Protein AF-A0A7R9B771-F1 (afdb_monomer)

InterPro domains:
  IPR033371 Arginine and glutamate-rich protein 1 [PF15346] (1-145)
  IPR033371 Arginine and glutamate-rich protein 1 [PTHR31711] (1-146)

Solvent-accessible surface area (backbone atoms only — not comparable to full-atom values): 8272 Å² total; per-residue (Å²): 114,73,67,60,56,50,50,52,54,50,50,52,53,52,51,51,52,51,49,54,54,50,49,53,52,48,52,54,49,51,53,53,51,51,52,52,52,51,53,52,47,53,53,50,52,51,53,50,50,54,50,52,53,51,52,51,50,52,51,53,51,51,49,51,50,51,51,52,54,51,49,51,52,49,54,52,52,50,52,52,50,52,53,52,51,49,54,51,50,51,53,51,51,51,54,49,51,53,53,49,52,51,51,53,50,53,51,50,54,50,53,49,50,52,51,53,50,55,50,50,54,48,51,51,52,51,51,50,34,45,74,71,37,50,90,74,56,48,79,85,79,82,79,79,80,74,81,81,77,133

Foldseek 3Di:
DVVVVVVVVVVVVVVVVVVVVVVVVVVVVVVVVVVVVVVVVVVVVVVVVVVVVVVVVVVVVVVVVVVVVVVVVVVVVVVVVVVVVVVVVVVVVVVVVVVVVVVVVVVVVVVVVVVVVVVVVVVVVVVVCLVVCHPVNDPPPPDDDDDDDD

Radius of gyration: 64.61 Å; Cα contacts (8 Å, |Δi|>4): 7; chains: 1; bounding box: 136×28×186 Å

Secondary structure (DSSP, 8-state):
-HHHHHHHHHHHHHHHHHHHHHHHHHHHHHHHHHHHHHHHHHHHHHHHHHHHHHHHHHHHHHHHHHHHHHHHHHHHHHHHHHHHHHHHHHHHHHHHHHHHHHHHHHHHHHHHHHHHHHHHHHHHHHHHHHHTTGGG-S-------PPPP-

Structure (mmCIF, N/CA/C/O backbone):
data_AF-A0A7R9B771-F1
#
_entry.id   AF-A0A7R9B771-F1
#
loop_
_atom_site.group_PDB
_atom_site.id
_atom_site.type_symbol
_atom_site.label_atom_id
_atom_site.label_alt_id
_atom_site.label_comp_id
_atom_site.label_asym_id
_atom_site.label_entity_id
_atom_site.label_seq_id
_atom_site.pdbx_PDB_ins_code
_atom_site.Cartn_x
_atom_site.Cartn_y
_atom_site.Cartn_z
_atom_site.occupancy
_atom_site.B_iso_or_equiv
_atom_site.auth_seq_id
_atom_site.auth_comp_id
_atom_site.auth_asym_id
_atom_site.auth_atom_id
_atom_site.pdbx_PDB_model_num
ATOM 1 N N . MET A 1 1 ? 62.909 7.823 -73.818 1.00 60.50 1 MET A N 1
ATOM 2 C CA . MET A 1 1 ? 62.765 8.873 -72.782 1.00 60.50 1 MET A CA 1
ATOM 3 C C . MET A 1 1 ? 61.337 9.416 -72.726 1.00 60.50 1 MET A C 1
ATOM 5 O O . MET A 1 1 ? 60.758 9.365 -71.656 1.00 60.50 1 MET A O 1
ATOM 9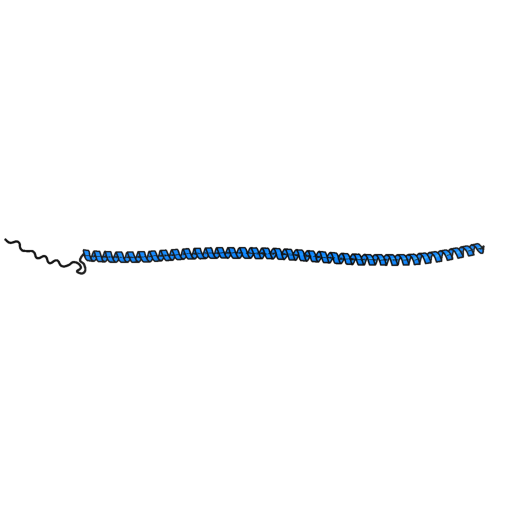 N N . VAL A 1 2 ? 60.725 9.824 -73.847 1.00 68.19 2 VAL A N 1
ATOM 10 C CA . VAL A 1 2 ? 59.335 10.350 -73.874 1.00 68.19 2 VAL A CA 1
ATOM 11 C C . VAL A 1 2 ? 58.263 9.311 -73.483 1.00 68.19 2 VAL A C 1
ATOM 13 O O . VAL A 1 2 ? 57.293 9.640 -72.804 1.00 68.19 2 VAL A O 1
ATOM 16 N N . GLU A 1 3 ? 58.437 8.042 -73.861 1.00 71.44 3 GLU A N 1
ATOM 17 C CA . GLU A 1 3 ? 57.471 6.969 -73.551 1.00 71.44 3 GLU A CA 1
ATOM 18 C C . GLU A 1 3 ? 57.402 6.632 -72.052 1.00 71.44 3 GLU A C 1
ATOM 20 O O . GLU A 1 3 ? 56.322 6.397 -71.518 1.00 71.44 3 GLU A O 1
ATOM 25 N N . GLU A 1 4 ? 58.536 6.676 -71.348 1.00 76.31 4 GLU A N 1
ATOM 26 C CA . GLU A 1 4 ? 58.613 6.384 -69.910 1.00 76.31 4 GLU A CA 1
ATOM 27 C C . GLU A 1 4 ? 57.980 7.501 -69.066 1.00 76.31 4 GLU A C 1
ATOM 29 O O . GLU A 1 4 ? 57.271 7.242 -68.096 1.00 76.31 4 GLU A O 1
ATOM 34 N N . GLU A 1 5 ? 58.186 8.756 -69.468 1.00 80.62 5 GLU A N 1
ATOM 35 C CA . GLU A 1 5 ? 57.561 9.920 -68.837 1.00 80.62 5 GLU A CA 1
ATOM 36 C C . GLU A 1 5 ? 56.037 9.925 -69.049 1.00 80.62 5 GLU A C 1
ATOM 38 O O . GLU A 1 5 ? 55.268 10.233 -68.137 1.00 80.62 5 GLU A O 1
ATOM 43 N N . THR A 1 6 ? 55.586 9.490 -70.230 1.00 81.06 6 THR A N 1
ATOM 44 C CA . THR A 1 6 ? 54.158 9.331 -70.541 1.00 81.06 6 THR A CA 1
ATOM 45 C C . THR A 1 6 ? 53.527 8.202 -69.719 1.00 81.06 6 THR A C 1
ATOM 47 O O . THR A 1 6 ? 52.439 8.384 -69.174 1.00 81.06 6 THR A O 1
ATOM 50 N N . ALA A 1 7 ? 54.212 7.064 -69.564 1.00 84.31 7 ALA A N 1
ATOM 51 C CA . ALA A 1 7 ? 53.746 5.947 -68.741 1.00 84.31 7 ALA A CA 1
ATOM 52 C C . ALA A 1 7 ? 53.613 6.334 -67.257 1.00 84.31 7 ALA A C 1
ATOM 54 O O . ALA A 1 7 ? 52.572 6.074 -66.655 1.00 84.31 7 ALA A O 1
ATOM 55 N N . LYS A 1 8 ? 54.606 7.043 -66.700 1.00 86.44 8 LYS A N 1
ATOM 56 C CA . LYS A 1 8 ? 54.563 7.574 -65.324 1.00 86.44 8 LYS A CA 1
ATOM 57 C C . LYS A 1 8 ? 53.385 8.526 -65.112 1.00 86.44 8 LYS A C 1
ATOM 59 O O . LYS A 1 8 ? 52.672 8.426 -64.118 1.00 86.44 8 LYS A O 1
ATOM 64 N N . ARG A 1 9 ? 53.114 9.408 -66.079 1.00 86.56 9 ARG A N 1
ATOM 65 C CA . ARG A 1 9 ? 51.978 10.338 -66.004 1.00 86.56 9 ARG A CA 1
ATOM 66 C C . ARG A 1 9 ? 50.623 9.628 -66.067 1.00 86.56 9 ARG A C 1
ATOM 68 O O . ARG A 1 9 ? 49.686 10.051 -65.395 1.00 86.56 9 ARG A O 1
ATOM 75 N N . ILE A 1 10 ? 50.508 8.560 -66.856 1.00 88.81 10 ILE A N 1
ATOM 76 C CA . ILE A 1 10 ? 49.297 7.727 -66.899 1.00 88.81 10 ILE A CA 1
ATOM 77 C C . ILE A 1 10 ? 49.112 6.989 -65.570 1.00 88.81 10 ILE A C 1
ATOM 79 O O . ILE A 1 10 ? 48.007 6.986 -65.035 1.00 88.81 10 ILE A O 1
ATOM 83 N N . GLU A 1 11 ? 50.176 6.414 -65.010 1.00 87.81 11 GLU A N 1
ATOM 84 C CA . GLU A 1 11 ? 50.138 5.722 -63.719 1.00 87.81 11 GLU A CA 1
ATOM 85 C C . GLU A 1 11 ? 49.688 6.652 -62.584 1.00 87.81 11 GLU A C 1
ATOM 87 O O . GLU A 1 11 ? 48.785 6.305 -61.824 1.00 87.81 11 GLU A O 1
ATOM 92 N N . GLU A 1 12 ? 50.233 7.869 -62.513 1.00 90.38 12 GLU A N 1
ATOM 93 C CA . GLU A 1 12 ? 49.821 8.872 -61.526 1.00 90.38 12 GLU A CA 1
ATOM 94 C C . GLU A 1 12 ? 48.354 9.294 -61.685 1.00 90.38 12 GLU A C 1
ATOM 96 O O . GLU A 1 12 ? 47.645 9.448 -60.690 1.00 90.38 12 GLU A O 1
ATOM 101 N N . LEU A 1 13 ? 47.874 9.467 -62.923 1.00 90.94 13 LEU A N 1
ATOM 102 C CA . LEU A 1 13 ? 46.471 9.802 -63.191 1.00 90.94 13 LEU A CA 1
ATOM 103 C C . LEU A 1 13 ? 45.526 8.659 -62.806 1.00 90.94 13 LEU A C 1
ATOM 105 O O . LEU A 1 13 ? 44.467 8.906 -62.228 1.00 90.94 13 LEU A O 1
ATOM 109 N N . VAL A 1 14 ? 45.907 7.413 -63.098 1.00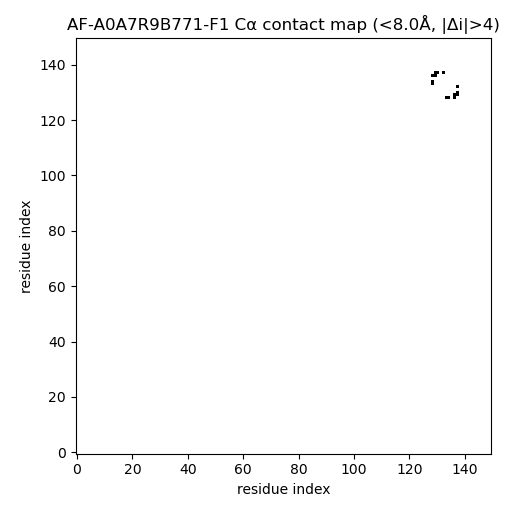 92.94 14 VAL A N 1
ATOM 110 C CA . VAL A 1 14 ? 45.138 6.227 -62.702 1.00 92.94 14 VAL A CA 1
ATOM 111 C C . VAL A 1 14 ? 45.117 6.100 -61.184 1.00 92.94 14 VAL A C 1
ATOM 113 O O . VAL A 1 14 ? 44.044 5.917 -60.616 1.00 92.94 14 VAL A O 1
ATOM 116 N N . LYS A 1 15 ? 46.263 6.262 -60.515 1.00 94.38 15 LYS A N 1
ATOM 117 C CA . LYS A 1 15 ? 46.364 6.193 -59.056 1.00 94.38 15 LYS A CA 1
ATOM 118 C C . LYS A 1 15 ? 45.486 7.241 -58.373 1.00 94.38 15 LYS A C 1
ATOM 120 O O . LYS A 1 15 ? 44.691 6.871 -57.518 1.00 94.38 15 LYS A O 1
ATOM 125 N N . LYS A 1 16 ? 45.550 8.506 -58.808 1.00 94.56 16 LYS A N 1
ATOM 126 C CA . LYS A 1 16 ? 44.690 9.580 -58.278 1.00 94.56 16 LYS A CA 1
ATOM 127 C C . LYS A 1 16 ? 43.208 9.272 -58.460 1.00 94.56 16 LYS A C 1
ATOM 129 O O . LYS A 1 16 ? 42.438 9.381 -57.517 1.00 94.56 16 LYS A O 1
ATOM 134 N N . ARG A 1 17 ? 42.809 8.820 -59.653 1.00 93.75 17 ARG A N 1
ATOM 135 C CA . ARG A 1 17 ? 41.409 8.468 -59.923 1.00 93.75 17 ARG A CA 1
ATOM 136 C C . ARG A 1 17 ? 40.936 7.280 -59.081 1.00 93.75 17 ARG A C 1
ATOM 138 O O . ARG A 1 17 ? 39.787 7.255 -58.663 1.00 93.75 17 ARG A O 1
ATOM 145 N N . VAL A 1 18 ? 41.800 6.293 -58.841 1.00 95.12 18 VAL A N 1
ATOM 146 C CA . VAL A 1 18 ? 41.491 5.158 -57.959 1.00 95.12 18 VAL A CA 1
ATOM 147 C C . VAL A 1 18 ? 41.370 5.615 -56.505 1.00 95.12 18 VAL A C 1
ATOM 149 O O . VAL A 1 18 ? 40.432 5.199 -55.835 1.00 95.12 18 VAL A O 1
ATOM 152 N N . GLU A 1 19 ? 42.267 6.477 -56.026 1.00 94.31 19 GLU A N 1
ATOM 153 C CA . GLU A 1 19 ? 42.208 7.046 -54.674 1.00 94.31 19 GLU A CA 1
ATOM 154 C C . GLU A 1 19 ? 40.914 7.843 -54.452 1.00 94.31 19 GLU A C 1
ATOM 156 O O . GLU A 1 19 ? 40.203 7.566 -53.489 1.00 94.31 19 GLU A O 1
ATOM 161 N N . GLU A 1 20 ? 40.541 8.730 -55.379 1.00 94.06 20 GLU A N 1
ATOM 162 C CA . GLU A 1 20 ? 39.291 9.505 -55.309 1.00 94.06 20 GLU A CA 1
ATOM 163 C C . GLU A 1 20 ? 38.040 8.608 -55.281 1.00 94.06 20 GLU A C 1
ATOM 165 O O . GLU A 1 20 ? 37.100 8.855 -54.527 1.00 94.06 20 GLU A O 1
ATOM 170 N N . GLU A 1 21 ? 38.002 7.547 -56.092 1.00 93.50 21 GLU A N 1
ATOM 171 C CA . GLU A 1 21 ? 36.862 6.621 -56.113 1.00 93.50 21 GLU A CA 1
ATOM 172 C C . GLU A 1 21 ? 36.800 5.739 -54.858 1.00 93.50 21 GLU A C 1
ATOM 174 O O . GLU A 1 21 ? 35.710 5.405 -54.387 1.00 93.50 21 GLU A O 1
ATOM 179 N N . LEU A 1 22 ? 37.951 5.367 -54.291 1.00 95.62 22 LEU A N 1
ATOM 180 C CA . LEU A 1 22 ? 38.007 4.661 -53.012 1.00 95.62 22 LEU A CA 1
ATOM 181 C C . LEU A 1 22 ? 37.560 5.559 -51.858 1.00 95.62 22 LEU A C 1
ATOM 183 O O . LEU A 1 22 ? 36.853 5.081 -50.973 1.00 95.62 22 LEU A O 1
ATOM 187 N N . GLU A 1 23 ? 37.931 6.838 -51.876 1.00 94.88 23 GLU A N 1
ATOM 188 C CA . GLU A 1 23 ? 37.531 7.814 -50.863 1.00 94.88 23 GLU A CA 1
ATOM 189 C C . GLU A 1 23 ? 36.020 8.060 -50.891 1.00 94.88 23 GLU A C 1
ATOM 191 O O . GLU A 1 23 ? 35.368 7.880 -49.865 1.00 94.88 23 GLU A O 1
ATOM 196 N N . LYS A 1 24 ? 35.426 8.301 -52.068 1.00 95.31 24 LYS A N 1
ATOM 197 C CA . LYS A 1 24 ? 33.960 8.422 -52.205 1.00 95.31 24 LYS A CA 1
ATOM 198 C C . LYS A 1 24 ? 33.224 7.186 -51.700 1.00 95.31 24 LYS A C 1
ATOM 200 O O . LYS A 1 24 ? 32.270 7.294 -50.937 1.00 95.31 24 LYS A O 1
ATOM 205 N N . ARG A 1 25 ? 33.680 5.988 -52.085 1.00 95.69 25 ARG A N 1
ATOM 206 C CA . ARG A 1 25 ? 33.072 4.735 -51.606 1.00 95.69 25 ARG A CA 1
ATOM 207 C C . ARG A 1 25 ? 33.201 4.579 -50.099 1.00 95.69 25 ARG A C 1
ATOM 209 O O . ARG A 1 25 ? 32.296 4.047 -49.464 1.00 95.69 25 ARG A O 1
ATOM 216 N N . LYS A 1 26 ? 34.323 5.007 -49.522 1.00 96.38 26 LYS A N 1
ATOM 217 C CA . LYS A 1 26 ? 34.535 4.978 -48.078 1.00 96.38 26 LYS A CA 1
ATOM 218 C C . LYS A 1 26 ? 33.564 5.924 -47.369 1.00 96.38 26 LYS A C 1
ATOM 220 O O . LYS A 1 26 ? 32.924 5.488 -46.420 1.00 96.38 26 LYS A O 1
ATOM 225 N N . GLU A 1 27 ? 33.399 7.150 -47.859 1.00 96.44 27 GLU A N 1
ATOM 226 C CA . GLU A 1 27 ? 32.438 8.121 -47.317 1.00 96.44 27 GLU A CA 1
ATOM 227 C C . GLU A 1 27 ? 30.990 7.613 -47.405 1.00 96.44 27 GLU A C 1
ATOM 229 O O . GLU A 1 27 ? 30.242 7.699 -46.433 1.00 96.44 27 GLU A O 1
ATOM 234 N N . GLU A 1 28 ? 30.600 7.015 -48.535 1.00 96.06 28 GLU A N 1
ATOM 235 C CA . GLU A 1 28 ? 29.274 6.408 -48.711 1.00 96.06 28 GLU A CA 1
ATOM 236 C C . GLU A 1 28 ? 29.029 5.259 -47.721 1.00 96.06 28 GLU A C 1
ATOM 238 O O . GLU A 1 28 ? 27.959 5.168 -47.112 1.00 96.06 28 GLU A O 1
ATOM 243 N N . ILE A 1 29 ? 30.026 4.388 -47.531 1.00 96.31 29 ILE A N 1
ATOM 244 C CA . ILE A 1 29 ? 29.948 3.283 -46.569 1.00 96.31 29 ILE A CA 1
ATOM 245 C C . ILE A 1 29 ? 29.868 3.822 -45.139 1.00 96.31 29 ILE A C 1
ATOM 247 O O . ILE A 1 29 ? 29.041 3.348 -44.363 1.00 96.31 29 ILE A O 1
ATOM 251 N N . GLU A 1 30 ? 30.698 4.800 -44.778 1.00 96.94 30 GLU A N 1
ATOM 252 C CA . GLU A 1 30 ? 30.681 5.414 -43.449 1.00 96.94 30 GLU A CA 1
ATOM 253 C C . GLU A 1 30 ? 29.327 6.070 -43.157 1.00 96.94 30 GLU A C 1
ATOM 255 O O . GLU A 1 30 ? 28.760 5.839 -42.088 1.00 96.94 30 GLU A O 1
ATOM 260 N N . ALA A 1 31 ? 28.757 6.801 -44.118 1.00 97.56 31 ALA A N 1
ATOM 261 C CA . ALA A 1 31 ? 27.438 7.412 -43.984 1.00 97.56 31 ALA A CA 1
ATOM 262 C C . ALA A 1 31 ? 26.328 6.365 -43.782 1.00 97.56 31 ALA A C 1
ATOM 264 O O . ALA A 1 31 ? 25.481 6.517 -42.898 1.00 97.56 31 ALA A O 1
ATOM 265 N N . GLU A 1 32 ? 26.345 5.272 -44.550 1.00 97.31 32 GLU A N 1
ATOM 266 C CA . GLU A 1 32 ? 25.365 4.190 -44.409 1.00 97.31 32 GLU A CA 1
ATOM 267 C C . GLU A 1 32 ? 25.517 3.449 -43.070 1.00 97.31 32 GLU A C 1
ATOM 269 O O . GLU A 1 32 ? 24.517 3.127 -42.421 1.00 97.31 32 GLU A O 1
ATOM 274 N N . VAL A 1 33 ? 26.752 3.200 -42.621 1.00 98.06 33 VAL A N 1
ATOM 275 C CA . VAL A 1 33 ? 27.024 2.587 -41.312 1.00 98.06 33 VAL A CA 1
ATOM 276 C C . VAL A 1 33 ? 26.514 3.486 -40.190 1.00 98.06 33 VAL A C 1
ATOM 278 O O . VAL A 1 33 ? 25.810 3.000 -39.303 1.00 98.06 33 VAL A O 1
ATOM 281 N N . LEU A 1 34 ? 26.807 4.788 -40.242 1.00 97.69 34 LEU A N 1
ATOM 282 C CA . LEU A 1 34 ? 26.323 5.754 -39.257 1.00 97.69 34 LEU A CA 1
ATOM 283 C C . LEU A 1 34 ? 24.796 5.779 -39.203 1.00 97.69 34 LEU A C 1
ATOM 285 O O . LEU A 1 34 ? 24.231 5.690 -38.112 1.00 97.69 34 LEU A O 1
ATOM 289 N N . ARG A 1 35 ? 24.126 5.802 -40.363 1.00 97.94 35 ARG A N 1
ATOM 290 C CA . ARG A 1 35 ? 22.661 5.765 -40.431 1.00 97.94 35 ARG A CA 1
ATOM 291 C C . ARG A 1 35 ? 22.095 4.519 -39.751 1.00 97.94 35 ARG A C 1
ATOM 293 O O . ARG A 1 35 ? 21.209 4.631 -38.908 1.00 97.94 35 ARG A O 1
ATOM 300 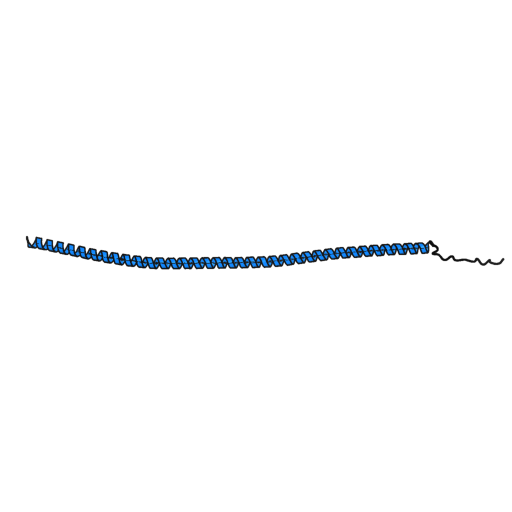N N . ARG A 1 36 ? 22.629 3.333 -40.062 1.00 97.88 36 ARG A N 1
ATOM 301 C CA . ARG A 1 36 ? 22.160 2.068 -39.466 1.00 97.88 36 ARG A CA 1
ATOM 302 C C . ARG A 1 36 ? 22.396 2.003 -37.962 1.00 97.88 36 ARG A C 1
ATOM 304 O O . ARG A 1 36 ? 21.545 1.497 -37.235 1.00 97.88 36 ARG A O 1
ATOM 311 N N . VAL A 1 37 ? 23.538 2.503 -37.489 1.00 98.31 37 VAL A N 1
ATOM 312 C CA . VAL A 1 37 ? 23.841 2.566 -36.053 1.00 98.31 37 VAL A CA 1
ATOM 313 C C . VAL A 1 37 ? 22.877 3.513 -35.344 1.00 98.31 37 VAL A C 1
ATOM 315 O O . VAL A 1 37 ? 22.377 3.178 -34.272 1.00 98.31 37 VAL A O 1
ATOM 318 N N . GLU A 1 38 ? 22.576 4.668 -35.938 1.00 97.50 38 GLU A N 1
ATOM 319 C CA . GLU A 1 38 ? 21.634 5.626 -35.359 1.00 97.50 38 GLU A CA 1
ATOM 320 C C . GLU A 1 38 ? 20.204 5.068 -35.314 1.00 97.50 38 GLU A C 1
ATOM 322 O O . GLU A 1 38 ? 19.528 5.188 -34.292 1.00 97.50 38 GLU A O 1
ATOM 327 N N . GLU A 1 39 ? 19.752 4.406 -36.379 1.00 97.69 39 GLU A N 1
ATOM 328 C CA . GLU A 1 39 ? 18.449 3.734 -36.419 1.00 97.69 39 GLU A CA 1
ATOM 329 C C . GLU A 1 39 ? 18.351 2.618 -35.371 1.00 97.69 39 GLU A C 1
ATOM 331 O O . GLU A 1 39 ? 17.390 2.574 -34.600 1.00 97.69 39 GLU A O 1
ATOM 336 N N . ALA A 1 40 ? 19.370 1.758 -35.274 1.00 97.56 40 ALA A N 1
ATOM 337 C CA . ALA A 1 40 ? 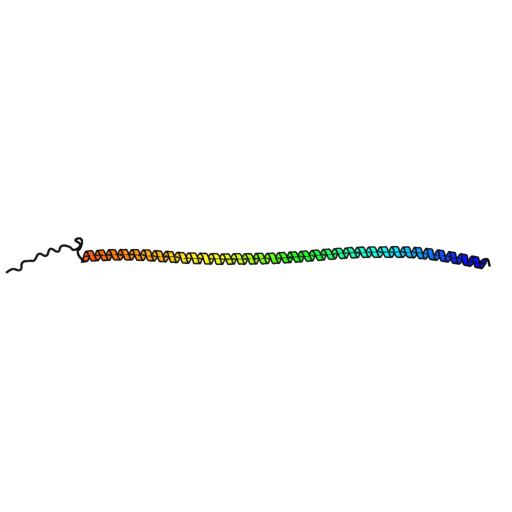19.418 0.702 -34.267 1.00 97.56 40 ALA A CA 1
ATOM 338 C C . ALA A 1 40 ? 19.418 1.273 -32.840 1.00 97.56 40 ALA A C 1
ATOM 340 O O . ALA A 1 40 ? 18.710 0.767 -31.968 1.00 97.56 40 ALA A O 1
ATOM 341 N N . LYS A 1 41 ? 20.163 2.362 -32.608 1.00 97.88 41 LYS A N 1
ATOM 342 C CA . LYS A 1 41 ? 20.189 3.061 -31.322 1.00 97.88 41 LYS A CA 1
ATOM 343 C C . LYS A 1 41 ? 18.815 3.624 -30.963 1.00 97.88 41 LYS A C 1
ATOM 345 O O . LYS A 1 41 ? 18.370 3.405 -29.843 1.00 97.88 41 LYS A O 1
ATOM 350 N N . LYS A 1 42 ? 18.114 4.269 -31.903 1.00 98.25 42 LYS A N 1
ATOM 351 C CA . LYS A 1 42 ? 16.754 4.795 -31.679 1.00 98.25 42 LYS A CA 1
ATOM 352 C C . LYS A 1 42 ? 15.762 3.694 -31.309 1.00 98.25 42 LYS A C 1
ATOM 354 O O . LYS A 1 42 ? 14.979 3.870 -30.381 1.00 98.25 42 LYS A O 1
ATOM 359 N N . ILE A 1 43 ? 15.810 2.555 -32.002 1.00 98.12 43 ILE A N 1
ATOM 360 C CA . ILE A 1 43 ? 14.944 1.405 -31.697 1.00 98.12 43 ILE A CA 1
ATOM 361 C C . ILE A 1 43 ? 15.239 0.878 -30.291 1.00 98.12 43 ILE A C 1
ATOM 363 O O . ILE A 1 43 ? 14.317 0.668 -29.505 1.00 98.12 43 ILE A O 1
ATOM 367 N N . MET A 1 44 ? 16.519 0.704 -29.959 1.00 96.94 44 MET A N 1
ATOM 368 C CA . MET A 1 44 ? 16.935 0.214 -28.648 1.00 96.94 44 MET A CA 1
ATOM 369 C C . MET A 1 44 ? 16.538 1.180 -27.524 1.00 96.94 44 MET A C 1
ATOM 371 O O . MET A 1 44 ? 16.025 0.744 -26.497 1.00 96.94 44 MET A O 1
ATOM 375 N N . GLU A 1 45 ? 16.733 2.486 -27.714 1.00 97.25 45 GLU A N 1
ATOM 376 C CA . GLU A 1 45 ? 16.332 3.513 -26.748 1.00 97.25 45 GLU A CA 1
ATOM 377 C C . GLU A 1 45 ? 14.819 3.514 -26.522 1.00 97.25 45 GLU A C 1
ATOM 379 O O . GLU A 1 45 ? 14.378 3.540 -25.374 1.00 97.25 45 GLU A O 1
ATOM 384 N N . HIS A 1 46 ? 14.025 3.416 -27.590 1.00 97.88 46 HIS A N 1
ATOM 385 C CA . HIS A 1 46 ? 12.570 3.326 -27.489 1.00 97.88 46 HIS A CA 1
ATOM 386 C C . HIS A 1 46 ? 12.130 2.097 -26.687 1.00 97.88 46 HIS A C 1
ATOM 388 O O . HIS A 1 46 ? 11.388 2.227 -25.717 1.00 97.88 46 HIS A O 1
ATOM 394 N N . GLN A 1 47 ? 12.640 0.915 -27.042 1.00 97.62 47 GLN A N 1
ATOM 395 C CA . GLN A 1 47 ? 12.314 -0.333 -26.345 1.00 97.62 47 GLN A CA 1
ATOM 396 C C . GLN A 1 47 ? 12.723 -0.289 -24.870 1.00 97.62 47 GLN A C 1
ATOM 398 O O . GLN A 1 47 ? 11.968 -0.728 -24.003 1.00 97.62 47 GLN A O 1
ATOM 403 N N . MET A 1 48 ? 13.896 0.275 -24.569 1.00 97.00 48 MET A N 1
ATOM 404 C CA . MET A 1 48 ? 14.367 0.427 -23.195 1.00 97.00 48 MET A CA 1
ATOM 405 C C . MET A 1 48 ? 13.468 1.375 -22.392 1.00 97.00 48 MET A C 1
ATOM 407 O O . MET A 1 48 ? 13.156 1.080 -21.238 1.00 97.00 48 MET A O 1
ATOM 411 N N . MET A 1 49 ? 13.030 2.494 -22.982 1.00 97.25 49 MET A N 1
ATOM 412 C CA . MET A 1 49 ? 12.096 3.414 -22.326 1.00 97.25 49 MET A CA 1
ATOM 413 C C . MET A 1 49 ? 10.741 2.753 -22.062 1.00 97.25 49 MET A C 1
ATOM 415 O O . MET A 1 49 ? 10.262 2.810 -20.931 1.00 97.25 49 MET A O 1
ATOM 419 N N . GLU A 1 50 ? 10.164 2.061 -23.046 1.00 97.81 50 GLU A N 1
ATOM 420 C CA . GLU A 1 50 ? 8.899 1.332 -22.874 1.00 97.81 50 GLU A CA 1
ATOM 421 C C . GLU A 1 50 ? 8.995 0.261 -21.778 1.00 97.81 50 GLU A C 1
ATOM 423 O O . GLU A 1 50 ? 8.095 0.122 -20.945 1.00 97.81 50 GLU A O 1
ATOM 428 N N . GLU A 1 51 ? 10.098 -0.491 -21.733 1.00 97.69 51 GLU A N 1
ATOM 429 C CA . GLU A 1 51 ? 10.308 -1.498 -20.695 1.00 97.69 51 GLU A CA 1
ATOM 430 C C . GLU A 1 51 ? 10.443 -0.860 -19.305 1.00 97.69 51 GLU A C 1
ATOM 432 O O . GLU A 1 51 ? 9.859 -1.352 -18.334 1.00 97.69 51 GLU A O 1
ATOM 437 N N . MET A 1 52 ? 11.172 0.254 -19.197 1.00 96.88 52 MET A N 1
ATOM 438 C CA . MET A 1 52 ? 11.307 1.000 -17.946 1.00 96.88 52 MET A CA 1
ATOM 439 C C . MET A 1 52 ? 9.965 1.551 -17.459 1.00 96.88 52 MET A C 1
ATOM 441 O O . MET A 1 52 ? 9.642 1.413 -16.277 1.00 96.88 52 MET A O 1
ATOM 445 N N . GLU A 1 53 ? 9.160 2.133 -18.349 1.00 97.06 53 GLU A N 1
ATOM 446 C CA . GLU A 1 53 ? 7.825 2.631 -18.014 1.00 97.06 53 GLU A CA 1
ATOM 447 C C . GLU A 1 53 ? 6.909 1.505 -17.539 1.00 97.06 53 GLU A C 1
ATOM 449 O O . GLU A 1 53 ? 6.251 1.638 -16.504 1.00 97.06 53 GLU A O 1
ATOM 454 N N . ARG A 1 54 ? 6.930 0.359 -18.225 1.00 98.00 54 ARG A N 1
ATOM 455 C CA . ARG A 1 54 ? 6.150 -0.818 -17.834 1.00 98.00 54 ARG A CA 1
ATOM 456 C C . ARG A 1 54 ? 6.562 -1.346 -16.464 1.00 98.00 54 ARG A C 1
ATOM 458 O O . ARG A 1 54 ? 5.703 -1.622 -15.629 1.00 98.00 54 ARG A O 1
ATOM 465 N N . ARG A 1 55 ? 7.869 -1.461 -16.201 1.00 97.31 55 ARG A N 1
ATOM 466 C CA . ARG A 1 55 ? 8.392 -1.875 -14.888 1.00 97.31 55 ARG A CA 1
ATOM 467 C C . ARG A 1 55 ? 7.969 -0.900 -13.793 1.00 97.31 55 ARG A C 1
ATOM 469 O O . ARG A 1 55 ? 7.535 -1.339 -12.732 1.00 97.31 55 ARG A O 1
ATOM 476 N N . ARG A 1 56 ? 8.036 0.407 -14.059 1.00 97.62 56 ARG A N 1
ATOM 477 C CA . ARG A 1 56 ? 7.591 1.443 -13.120 1.00 97.62 56 ARG A CA 1
ATOM 478 C C . ARG A 1 56 ? 6.094 1.340 -12.824 1.00 97.62 56 ARG A C 1
ATOM 480 O O . ARG A 1 56 ? 5.705 1.443 -11.667 1.00 97.62 56 ARG A O 1
ATOM 487 N N . GLN A 1 57 ? 5.259 1.124 -13.840 1.00 97.44 57 GLN A N 1
ATOM 488 C CA . GLN A 1 57 ? 3.817 0.936 -13.653 1.00 97.44 57 GLN A CA 1
ATOM 489 C C . GLN A 1 57 ? 3.515 -0.305 -12.809 1.00 97.44 57 GLN A C 1
ATOM 491 O O . GLN A 1 57 ? 2.759 -0.202 -11.849 1.00 97.44 57 GLN A O 1
ATOM 496 N N . LEU A 1 58 ? 4.165 -1.436 -13.098 1.00 98.00 58 LEU A N 1
ATOM 497 C CA . LEU A 1 58 ? 4.004 -2.667 -12.317 1.00 98.00 58 LEU A CA 1
ATOM 498 C C . LEU A 1 58 ? 4.406 -2.479 -10.850 1.00 98.00 58 LEU A C 1
ATOM 500 O O . LEU A 1 58 ? 3.684 -2.921 -9.963 1.00 98.00 58 LEU A O 1
ATOM 504 N N . GLN A 1 59 ? 5.519 -1.789 -10.586 1.00 97.19 59 GLN A N 1
ATOM 505 C CA . GLN A 1 59 ? 5.947 -1.476 -9.219 1.00 97.19 59 GLN A CA 1
ATOM 506 C C . GLN A 1 59 ? 4.922 -0.603 -8.490 1.00 97.19 59 GLN A C 1
ATOM 508 O O . GLN A 1 59 ? 4.555 -0.910 -7.361 1.00 97.19 59 GLN A O 1
ATOM 513 N N . LEU A 1 60 ? 4.410 0.443 -9.145 1.00 97.81 60 LEU A N 1
ATOM 514 C CA . LEU A 1 60 ? 3.391 1.316 -8.558 1.00 97.81 60 LEU A CA 1
ATOM 515 C C . LEU A 1 60 ? 2.072 0.579 -8.294 1.00 97.81 60 LEU A C 1
ATOM 517 O O . LEU A 1 60 ? 1.419 0.834 -7.286 1.00 97.81 60 LEU A O 1
ATOM 521 N N . GLU A 1 61 ? 1.653 -0.315 -9.188 1.00 97.75 61 GLU A N 1
ATOM 522 C CA . GLU A 1 61 ? 0.462 -1.143 -8.979 1.00 97.75 61 GLU A CA 1
ATOM 523 C C . GLU A 1 61 ? 0.654 -2.136 -7.833 1.00 97.75 61 GLU A C 1
ATOM 525 O O . GLU A 1 61 ? -0.249 -2.309 -7.013 1.00 97.75 61 GLU A O 1
ATOM 530 N N . GLU A 1 62 ? 1.828 -2.759 -7.735 1.00 97.69 62 GLU A N 1
ATOM 531 C CA . GLU A 1 62 ? 2.151 -3.669 -6.642 1.00 97.69 62 GLU A CA 1
ATOM 532 C C . GLU A 1 62 ? 2.189 -2.942 -5.291 1.00 97.69 62 GLU A C 1
ATOM 534 O O . GLU A 1 62 ? 1.615 -3.430 -4.316 1.00 97.69 62 GLU A O 1
ATOM 539 N N . GLU A 1 63 ? 2.804 -1.759 -5.231 1.00 97.19 63 GLU A N 1
ATOM 540 C CA . GLU A 1 63 ? 2.814 -0.915 -4.033 1.00 97.19 63 GLU A CA 1
ATOM 541 C C . GLU A 1 63 ? 1.401 -0.498 -3.625 1.00 97.19 63 GLU A C 1
ATOM 543 O O . GLU A 1 63 ? 1.023 -0.694 -2.470 1.00 97.19 63 GLU A O 1
ATOM 548 N N . LYS A 1 64 ? 0.581 -0.021 -4.570 1.00 97.69 64 LYS A N 1
ATOM 549 C CA . LYS A 1 64 ? -0.824 0.324 -4.302 1.00 97.69 64 LYS A CA 1
ATOM 550 C C . LYS A 1 64 ? -1.615 -0.869 -3.784 1.00 97.69 64 LYS A C 1
ATOM 552 O O . LYS A 1 64 ? -2.374 -0.736 -2.829 1.00 97.69 64 LYS A O 1
ATOM 557 N N . LYS A 1 65 ? -1.433 -2.045 -4.387 1.00 98.00 65 LYS A N 1
ATOM 558 C CA . LYS A 1 65 ? -2.113 -3.264 -3.946 1.00 98.00 65 LYS A CA 1
ATOM 559 C C . LYS A 1 65 ? -1.707 -3.641 -2.521 1.00 98.00 65 LYS A C 1
ATOM 561 O O . LYS A 1 65 ? -2.572 -3.975 -1.715 1.00 98.00 65 LYS A O 1
ATOM 566 N N . ARG A 1 66 ? -0.413 -3.557 -2.194 1.00 97.88 66 ARG A N 1
ATOM 567 C CA . ARG A 1 66 ? 0.091 -3.801 -0.834 1.00 97.88 66 ARG A CA 1
ATOM 568 C C . ARG A 1 66 ? -0.478 -2.798 0.168 1.00 97.88 66 ARG A C 1
ATOM 570 O O . ARG A 1 66 ? -0.927 -3.214 1.232 1.00 97.88 66 ARG A O 1
ATOM 577 N N . GLU A 1 67 ? -0.507 -1.513 -0.180 1.00 97.38 67 GLU A N 1
ATOM 578 C CA . GLU A 1 67 ? -1.078 -0.461 0.666 1.00 97.38 67 GLU A CA 1
ATOM 579 C C . GLU A 1 67 ? -2.576 -0.691 0.918 1.00 97.38 67 GLU A C 1
ATOM 581 O O . GLU A 1 67 ? -3.034 -0.610 2.057 1.00 97.38 67 GLU A O 1
ATOM 586 N N . GLU A 1 68 ? -3.348 -1.045 -0.112 1.00 97.69 68 GLU A N 1
ATOM 587 C CA . GLU A 1 68 ? -4.770 -1.365 0.040 1.00 97.69 68 GLU A CA 1
ATOM 588 C C . GLU A 1 68 ? -5.012 -2.609 0.899 1.00 97.69 68 GLU A C 1
ATOM 590 O O . GLU A 1 68 ? -5.938 -2.624 1.712 1.00 97.69 68 GLU A O 1
ATOM 595 N N . GLU A 1 69 ? -4.205 -3.659 0.734 1.00 97.56 69 GLU A N 1
ATOM 596 C CA . GLU A 1 69 ? -4.281 -4.858 1.571 1.00 97.56 69 GLU A CA 1
ATOM 597 C C . GLU A 1 69 ? -3.949 -4.545 3.033 1.00 97.56 69 GLU A C 1
ATOM 599 O O . GLU A 1 69 ? -4.633 -5.027 3.938 1.00 97.56 69 GLU A O 1
ATOM 604 N N . GLU A 1 70 ? -2.928 -3.724 3.284 1.00 97.56 70 GLU A N 1
ATOM 605 C CA . GLU A 1 70 ? -2.580 -3.292 4.634 1.00 97.56 70 GLU A CA 1
ATOM 606 C C . GLU A 1 70 ? -3.679 -2.414 5.242 1.00 97.56 70 GLU A C 1
ATOM 608 O O . GLU A 1 70 ? -4.063 -2.623 6.395 1.00 97.56 70 GLU A O 1
ATOM 613 N N . ARG A 1 71 ? -4.246 -1.487 4.462 1.00 98.12 71 ARG A N 1
ATOM 614 C CA . ARG A 1 71 ? -5.368 -0.650 4.895 1.00 98.12 71 ARG A CA 1
ATOM 615 C C . ARG A 1 71 ? -6.572 -1.503 5.286 1.00 98.12 71 ARG A C 1
ATOM 617 O O . ARG A 1 71 ? -7.090 -1.331 6.384 1.00 98.12 71 ARG A O 1
ATOM 624 N N . LYS A 1 72 ? -6.957 -2.475 4.452 1.00 98.06 72 LYS A N 1
ATOM 625 C CA . LYS A 1 72 ? -8.062 -3.403 4.752 1.00 98.06 72 LYS A CA 1
ATOM 626 C C . LYS A 1 72 ? -7.817 -4.196 6.034 1.00 98.06 72 LYS A C 1
ATOM 628 O O . LYS A 1 72 ? -8.716 -4.304 6.858 1.00 98.06 72 LYS A O 1
ATOM 633 N N . LYS A 1 73 ? -6.596 -4.704 6.240 1.00 97.81 73 LYS A N 1
ATOM 634 C CA . LYS A 1 73 ? -6.235 -5.415 7.480 1.00 97.81 73 LYS A CA 1
ATOM 635 C C . LYS A 1 73 ? -6.336 -4.512 8.708 1.00 97.81 73 LYS A C 1
ATOM 637 O O . LYS A 1 73 ? -6.799 -4.959 9.751 1.00 97.81 73 LYS A O 1
ATOM 642 N N . ARG A 1 74 ? -5.905 -3.250 8.603 1.00 97.81 74 ARG A N 1
ATOM 643 C CA . ARG A 1 74 ? -6.025 -2.273 9.696 1.00 97.81 74 ARG A CA 1
ATOM 644 C C . ARG A 1 74 ? -7.488 -1.967 10.015 1.00 97.81 74 ARG A C 1
ATOM 646 O O . ARG A 1 74 ? -7.851 -2.013 11.183 1.00 97.81 74 ARG A O 1
ATOM 653 N N . GLU A 1 75 ? -8.311 -1.727 8.997 1.00 97.88 75 GLU A N 1
ATOM 654 C CA . GLU A 1 75 ? -9.754 -1.491 9.152 1.00 97.88 75 GLU A CA 1
ATOM 655 C C . GLU A 1 75 ? -10.460 -2.694 9.803 1.00 97.88 75 GLU A C 1
ATOM 657 O O . GLU A 1 75 ? -11.262 -2.524 10.720 1.00 97.88 75 GLU A O 1
ATOM 662 N N . GLU A 1 76 ? -10.130 -3.919 9.386 1.00 97.94 76 GLU A N 1
ATOM 663 C CA . GLU A 1 76 ? -10.684 -5.145 9.972 1.00 97.94 76 GLU A CA 1
ATOM 664 C C . GLU A 1 76 ? -10.275 -5.314 11.442 1.00 97.94 76 GLU A C 1
ATOM 666 O O . GLU A 1 76 ? -11.116 -5.588 12.301 1.00 97.94 76 GLU A O 1
ATOM 671 N N . LEU A 1 77 ? -8.996 -5.090 11.761 1.00 98.00 77 LEU A N 1
ATOM 672 C CA . LEU A 1 77 ? -8.511 -5.127 13.140 1.00 98.00 77 LEU A CA 1
ATOM 673 C C . LEU A 1 77 ? -9.180 -4.056 14.007 1.00 98.00 77 LEU A C 1
ATOM 675 O O . LEU A 1 77 ? -9.565 -4.342 15.140 1.00 98.00 77 LEU A O 1
ATOM 679 N N . GLU A 1 78 ? -9.351 -2.841 13.490 1.00 97.69 78 GLU A N 1
ATOM 680 C CA . GLU A 1 78 ? -10.036 -1.761 14.198 1.00 97.69 78 GLU A CA 1
ATOM 681 C C . GLU A 1 78 ? -11.507 -2.104 14.460 1.00 97.69 78 GLU A C 1
ATOM 683 O O . GLU A 1 78 ? -11.989 -1.910 15.578 1.00 97.69 78 GLU A O 1
ATOM 688 N N . ALA A 1 79 ? -12.203 -2.695 13.484 1.00 98.25 79 ALA A N 1
ATOM 689 C CA . ALA A 1 79 ? -13.579 -3.153 13.648 1.00 98.25 79 ALA A CA 1
ATOM 690 C C . ALA A 1 79 ? -13.703 -4.228 14.742 1.00 98.25 79 ALA A C 1
ATOM 692 O O . ALA A 1 79 ? -14.569 -4.119 15.615 1.00 98.25 79 ALA A O 1
ATOM 693 N N . ILE A 1 80 ? -12.802 -5.218 14.753 1.00 98.06 80 ILE A N 1
ATOM 694 C CA . ILE A 1 80 ? -12.757 -6.260 15.791 1.00 98.06 80 ILE A CA 1
ATOM 695 C C . ILE A 1 80 ? -12.498 -5.640 17.169 1.00 98.06 80 ILE A C 1
ATOM 697 O O . ILE A 1 80 ? -13.163 -5.983 18.148 1.00 98.06 80 ILE A O 1
ATOM 701 N N . MET A 1 81 ? -11.547 -4.709 17.265 1.00 96.94 81 MET A N 1
ATOM 702 C CA . MET A 1 81 ? -11.234 -4.026 18.521 1.00 96.94 81 MET A CA 1
ATOM 703 C C . MET A 1 81 ? -12.412 -3.185 19.018 1.00 96.94 81 MET A C 1
ATOM 705 O O . MET A 1 81 ? -12.723 -3.216 20.209 1.00 96.94 81 MET A O 1
ATOM 709 N N . ALA A 1 82 ? -13.105 -2.480 18.125 1.00 98.00 82 ALA A N 1
ATOM 710 C CA . ALA A 1 82 ? -14.294 -1.709 18.464 1.00 98.00 82 ALA A CA 1
ATOM 711 C C . ALA A 1 82 ? -15.431 -2.611 18.971 1.00 98.00 82 ALA A C 1
ATOM 713 O O . ALA A 1 82 ? -16.063 -2.291 19.979 1.00 98.00 82 ALA A O 1
ATOM 714 N N . GLU A 1 83 ? -15.672 -3.753 18.322 1.00 97.94 83 GLU A N 1
ATOM 715 C CA . GLU A 1 83 ? -16.680 -4.721 18.763 1.00 97.94 83 GLU A CA 1
ATOM 716 C C . GLU A 1 83 ? -16.330 -5.323 20.132 1.00 97.94 83 GLU A C 1
ATOM 718 O O . GLU A 1 83 ? -17.184 -5.399 21.017 1.00 97.94 83 GLU A O 1
ATOM 723 N N . ASN A 1 84 ? -15.067 -5.701 20.342 1.00 98.06 84 ASN A N 1
ATOM 724 C CA . ASN A 1 84 ? -14.601 -6.222 21.625 1.00 98.06 84 ASN A CA 1
ATOM 725 C C . ASN A 1 84 ? -14.739 -5.183 22.742 1.00 98.06 84 ASN A C 1
ATOM 727 O O . ASN A 1 84 ? -15.243 -5.506 23.817 1.00 98.06 84 ASN A O 1
ATOM 731 N N . ASN A 1 85 ? -14.357 -3.932 22.482 1.00 97.62 85 ASN A N 1
ATOM 732 C CA . ASN A 1 85 ? -14.508 -2.847 23.448 1.00 97.62 85 ASN A CA 1
ATOM 733 C C . ASN A 1 85 ? -15.980 -2.611 23.808 1.00 97.62 85 ASN A C 1
ATOM 735 O O . ASN A 1 85 ? -16.290 -2.495 24.991 1.00 97.62 85 ASN A O 1
ATOM 739 N N . ARG A 1 86 ? -16.896 -2.634 22.828 1.00 98.19 86 ARG A N 1
ATOM 740 C CA . ARG A 1 86 ? -18.345 -2.543 23.089 1.00 98.19 86 ARG A CA 1
ATOM 741 C C . ARG A 1 86 ? -18.838 -3.677 23.981 1.00 98.19 86 ARG A C 1
ATOM 743 O O . ARG A 1 86 ? -19.523 -3.419 24.963 1.00 98.19 86 ARG A O 1
ATOM 750 N N . LYS A 1 87 ? -18.447 -4.923 23.696 1.00 98.19 87 LYS A N 1
ATOM 751 C CA . LYS A 1 87 ? -18.822 -6.082 24.526 1.00 98.19 87 LYS A CA 1
ATOM 752 C C . LYS A 1 87 ? -18.308 -5.954 25.960 1.00 98.19 87 LYS A C 1
ATOM 754 O O . LYS A 1 87 ? -19.021 -6.301 26.899 1.00 98.19 87 LYS A O 1
ATOM 759 N N . ILE A 1 88 ? -17.083 -5.457 26.137 1.00 97.81 88 ILE A N 1
ATOM 760 C CA . ILE A 1 88 ? -16.502 -5.215 27.464 1.00 97.81 88 ILE A CA 1
ATOM 761 C C . ILE A 1 88 ? -17.287 -4.125 28.197 1.00 97.81 88 ILE A C 1
ATOM 763 O O . ILE A 1 88 ? -17.644 -4.319 29.358 1.00 97.81 88 ILE A O 1
ATOM 767 N N . GLU A 1 89 ? -17.583 -3.010 27.533 1.00 97.62 89 GLU A N 1
ATOM 768 C CA . GLU A 1 89 ? -18.340 -1.900 28.115 1.00 97.62 89 GLU A CA 1
ATOM 769 C C . GLU A 1 89 ? -19.756 -2.332 28.520 1.00 97.62 89 GLU A C 1
ATOM 771 O O . GLU A 1 89 ? -20.188 -2.074 29.643 1.00 97.62 89 GLU A O 1
ATOM 776 N N . GLU A 1 90 ? -20.458 -3.067 27.656 1.00 97.69 90 GLU A N 1
ATOM 777 C CA . GLU A 1 90 ? -21.782 -3.620 27.952 1.00 97.69 90 GLU A CA 1
ATOM 778 C C . GLU A 1 90 ? -21.747 -4.586 29.142 1.00 97.69 90 GLU A C 1
ATOM 780 O O . GLU A 1 90 ? -22.588 -4.496 30.040 1.00 97.69 90 GLU A O 1
ATOM 785 N N . ALA A 1 91 ? -20.754 -5.479 29.197 1.00 97.81 91 ALA A N 1
ATOM 786 C CA . ALA A 1 91 ? -20.586 -6.402 30.316 1.00 97.81 91 ALA A CA 1
ATOM 787 C C . ALA A 1 91 ? -20.295 -5.660 31.631 1.00 97.81 91 ALA A C 1
ATOM 789 O O . ALA A 1 91 ? -20.862 -5.996 32.673 1.00 97.81 91 ALA A O 1
ATOM 790 N N . GLN A 1 92 ? -19.448 -4.629 31.592 1.00 96.62 92 GLN A N 1
ATOM 791 C CA . GLN A 1 92 ? -19.150 -3.789 32.752 1.00 96.62 92 GLN A CA 1
ATOM 792 C C . GLN A 1 92 ? -20.382 -3.013 33.221 1.00 96.62 92 GLN A C 1
ATOM 794 O O . GLN A 1 92 ? -20.657 -2.980 34.422 1.00 96.62 92 GLN A O 1
ATOM 799 N N . LYS A 1 93 ? -21.148 -2.435 32.290 1.00 98.00 93 LYS A N 1
ATOM 800 C CA . LYS A 1 93 ? -22.391 -1.720 32.590 1.00 98.00 93 LYS A CA 1
ATOM 801 C C . LYS A 1 93 ? -23.414 -2.647 33.237 1.00 98.00 93 LYS A C 1
ATOM 803 O O . LYS A 1 93 ? -23.945 -2.313 34.292 1.00 98.00 93 LYS A O 1
ATOM 808 N N . LYS A 1 94 ? -23.620 -3.837 32.671 1.00 98.06 94 LYS A N 1
ATOM 809 C CA . LYS A 1 94 ? -24.529 -4.840 33.233 1.00 98.06 94 LYS A CA 1
ATOM 810 C C . LYS A 1 94 ? -24.111 -5.261 34.643 1.00 98.06 94 LYS A C 1
ATOM 812 O O . LYS A 1 94 ? -24.942 -5.304 35.543 1.00 98.06 94 LYS A O 1
ATOM 817 N N . LEU A 1 95 ? -22.818 -5.505 34.864 1.00 96.75 95 LEU A N 1
ATOM 818 C CA . LEU A 1 95 ? -22.302 -5.846 36.190 1.00 96.75 95 LEU A CA 1
ATOM 819 C C . LEU A 1 95 ? -22.498 -4.698 37.196 1.00 96.75 95 LEU A C 1
ATOM 821 O O . LEU A 1 95 ? -22.792 -4.942 38.366 1.00 96.75 95 LEU A O 1
ATOM 825 N N . ALA A 1 96 ? -22.324 -3.448 36.764 1.00 97.19 96 ALA A N 1
ATOM 826 C CA . ALA A 1 96 ? -22.571 -2.280 37.603 1.00 97.19 96 ALA A CA 1
ATOM 827 C C . ALA A 1 96 ? -24.061 -2.137 37.956 1.00 97.19 96 ALA A C 1
ATOM 829 O O . ALA A 1 96 ? -24.385 -1.900 39.119 1.00 97.19 96 ALA A O 1
ATOM 830 N N . GLU A 1 97 ? -24.957 -2.341 36.990 1.00 96.62 97 GLU A N 1
ATOM 831 C CA . GLU A 1 97 ? -26.408 -2.339 37.201 1.00 96.62 97 GLU A CA 1
ATOM 832 C C . GLU A 1 97 ? -26.843 -3.441 38.178 1.00 96.62 97 GLU A C 1
ATOM 834 O O . GLU A 1 97 ? -27.563 -3.157 39.134 1.00 96.62 97 GLU A O 1
ATOM 839 N N . GLU A 1 98 ? -26.349 -4.673 38.016 1.00 97.06 98 GLU A N 1
ATOM 840 C CA . GLU A 1 98 ? -26.639 -5.785 38.933 1.00 97.06 98 GLU A CA 1
ATOM 841 C C . GLU A 1 98 ? -26.153 -5.495 40.363 1.00 97.06 98 GLU A C 1
ATOM 843 O O . GLU A 1 98 ? -26.868 -5.752 41.336 1.00 97.06 98 GLU A O 1
ATOM 848 N N . ARG A 1 99 ? -24.960 -4.901 40.514 1.00 96.81 99 ARG A N 1
ATOM 849 C CA . ARG A 1 99 ? -24.438 -4.479 41.826 1.00 96.81 99 ARG A CA 1
ATOM 850 C C . ARG A 1 99 ? -25.313 -3.409 42.475 1.00 96.81 99 ARG A C 1
ATOM 852 O O . ARG A 1 99 ? -25.569 -3.491 43.674 1.00 96.81 99 ARG A O 1
ATOM 859 N N . LEU A 1 100 ? -25.764 -2.416 41.709 1.00 97.12 100 LEU A N 1
ATOM 860 C CA . LEU A 1 100 ? -26.647 -1.365 42.219 1.00 97.12 100 LEU A CA 1
ATOM 861 C C . LEU A 1 100 ? -28.006 -1.934 42.640 1.00 97.12 100 LEU A C 1
ATOM 863 O O . LEU A 1 100 ? -28.460 -1.644 43.746 1.00 97.12 100 LEU A O 1
ATOM 867 N N . ALA A 1 101 ? -28.606 -2.800 41.820 1.00 97.19 101 ALA A N 1
ATOM 868 C CA . ALA A 1 101 ? -29.873 -3.456 42.134 1.00 97.19 101 ALA A CA 1
ATOM 869 C C . ALA A 1 101 ? -29.792 -4.275 43.435 1.00 97.19 101 ALA A C 1
ATOM 871 O O . ALA A 1 101 ? -30.679 -4.178 44.282 1.00 97.19 101 ALA A O 1
ATOM 872 N N . MET A 1 102 ? -28.695 -5.013 43.641 1.00 96.94 102 MET A N 1
ATOM 873 C CA . MET A 1 102 ? -28.460 -5.769 44.876 1.00 96.94 102 MET A CA 1
ATOM 874 C C . MET A 1 102 ? -28.400 -4.859 46.112 1.00 96.94 102 MET A C 1
ATOM 876 O O . MET A 1 102 ? -28.970 -5.186 47.153 1.00 96.94 102 MET A O 1
ATOM 880 N N . VAL A 1 103 ? -27.731 -3.707 46.013 1.00 96.81 103 VAL A N 1
ATOM 881 C CA . VAL A 1 103 ? -27.647 -2.736 47.117 1.00 96.81 103 VAL A CA 1
ATOM 882 C C . VAL A 1 103 ? -29.015 -2.114 47.412 1.00 96.81 103 VAL A C 1
ATOM 884 O O . VAL A 1 103 ? -29.386 -1.957 48.578 1.00 96.81 103 VAL A O 1
ATOM 887 N N . GLU A 1 104 ? -29.798 -1.786 46.382 1.00 96.00 104 GLU A N 1
ATOM 888 C CA . GLU A 1 104 ? -31.165 -1.285 46.560 1.00 96.00 104 GLU A CA 1
ATOM 889 C C . GLU A 1 104 ? -32.085 -2.320 47.217 1.00 96.00 104 GLU A C 1
ATOM 891 O O . GLU A 1 104 ? -32.882 -1.970 48.092 1.00 96.00 104 GLU A O 1
ATOM 896 N N . GLU A 1 105 ? -31.972 -3.591 46.833 1.00 96.38 105 GLU A N 1
ATOM 897 C CA . GLU A 1 105 ? -32.731 -4.685 47.438 1.00 96.38 105 GLU A CA 1
ATOM 898 C C . GLU A 1 105 ? -32.359 -4.875 48.914 1.00 96.38 105 GLU A C 1
ATOM 900 O O . GLU A 1 105 ? -33.245 -4.912 49.772 1.00 96.38 105 GLU A O 1
ATOM 905 N N . GLN A 1 106 ? -31.061 -4.889 49.239 1.00 94.69 106 GLN A N 1
ATOM 906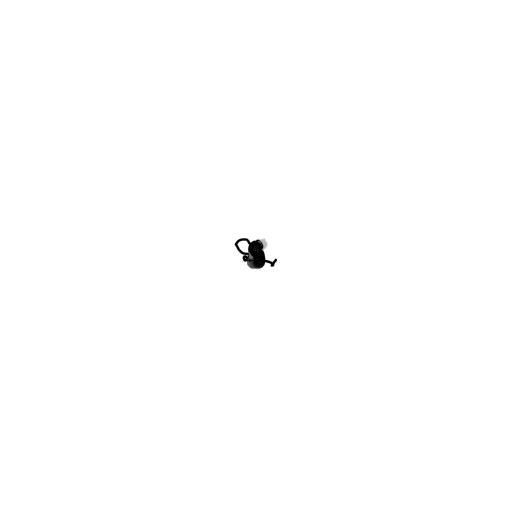 C CA . GLN A 1 106 ? -30.587 -4.943 50.626 1.00 94.69 106 GLN A CA 1
ATOM 907 C C . GLN A 1 106 ? -31.140 -3.784 51.460 1.00 94.69 106 GLN A C 1
ATOM 909 O O . GLN A 1 106 ? -31.607 -3.994 52.583 1.00 94.69 106 GLN A O 1
ATOM 914 N N . ARG A 1 107 ? -31.156 -2.569 50.900 1.00 96.19 107 ARG A N 1
ATOM 915 C CA . ARG A 1 107 ? -31.732 -1.398 51.566 1.00 96.19 107 ARG A CA 1
ATOM 916 C C . ARG A 1 107 ? -33.227 -1.577 51.839 1.00 96.19 107 ARG A C 1
ATOM 918 O O . ARG A 1 107 ? -33.664 -1.300 52.955 1.00 96.19 107 ARG A O 1
ATOM 925 N N . LYS A 1 108 ? -34.008 -2.054 50.864 1.00 97.12 108 LYS A N 1
ATOM 926 C CA . LYS A 1 108 ? -35.450 -2.314 51.045 1.00 97.12 108 LYS A CA 1
ATOM 927 C C . LYS A 1 108 ? -35.699 -3.355 52.135 1.00 97.12 108 LYS A C 1
ATOM 929 O O . LYS A 1 108 ? -36.515 -3.119 53.022 1.00 97.12 108 LYS A O 1
ATOM 934 N N . MET A 1 109 ? -34.947 -4.454 52.119 1.00 95.12 109 MET A N 1
ATOM 935 C CA . MET A 1 109 ? -35.029 -5.507 53.135 1.00 95.12 109 MET A CA 1
ATOM 936 C C . MET A 1 109 ? -34.716 -4.975 54.538 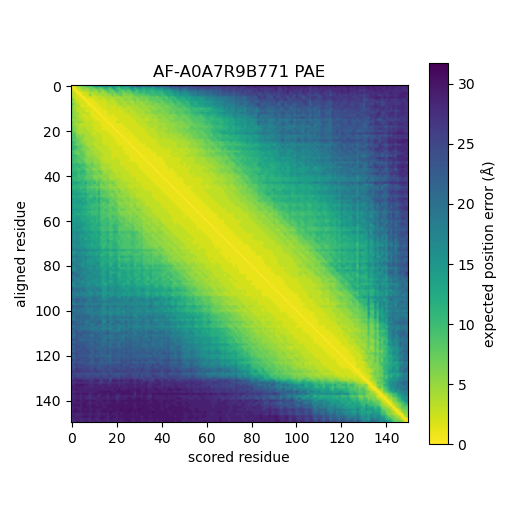1.00 95.12 109 MET A C 1
ATOM 938 O O . MET A 1 109 ? -35.395 -5.315 55.508 1.00 95.12 109 MET A O 1
ATOM 942 N N . GLU A 1 110 ? -33.709 -4.111 54.670 1.00 95.62 110 GLU A N 1
ATOM 943 C CA . GLU A 1 110 ? -33.363 -3.505 55.955 1.00 95.62 110 GLU A CA 1
ATOM 944 C C . GLU A 1 110 ? -34.424 -2.499 56.433 1.00 95.62 110 GLU A C 1
ATOM 946 O O . GLU A 1 110 ? -34.785 -2.499 57.616 1.00 95.62 110 GLU A O 1
ATOM 951 N N . GLU A 1 111 ? -34.989 -1.699 55.525 1.00 95.62 111 GLU A N 1
ATOM 952 C CA . GLU A 1 111 ? -36.115 -0.807 55.817 1.00 95.62 111 GLU A CA 1
ATOM 953 C C . GLU A 1 111 ? -37.356 -1.593 56.288 1.00 95.62 111 GLU A C 1
ATOM 955 O O . GLU A 1 111 ? -37.973 -1.229 57.298 1.00 95.62 111 GLU A O 1
ATOM 960 N N . GLU A 1 112 ? -37.700 -2.704 55.629 1.00 95.44 112 GLU A N 1
ATOM 961 C CA . GLU A 1 112 ? -38.790 -3.596 56.045 1.00 95.44 112 GLU A CA 1
ATOM 962 C C . GLU A 1 112 ? -38.514 -4.254 57.399 1.00 95.44 112 GLU A C 1
ATOM 964 O O . GLU A 1 112 ? -39.379 -4.242 58.283 1.00 95.44 112 GLU A O 1
ATOM 969 N N . ARG A 1 113 ? -37.288 -4.744 57.625 1.00 95.25 113 ARG A N 1
ATOM 970 C CA . ARG A 1 113 ? -36.886 -5.334 58.910 1.00 95.25 113 ARG A CA 1
ATOM 971 C C . ARG A 1 113 ? -37.002 -4.325 60.050 1.00 95.25 113 ARG A C 1
ATOM 973 O O . ARG A 1 113 ? -37.481 -4.666 61.133 1.00 95.25 113 ARG A O 1
ATOM 980 N N . GLN A 1 114 ? -36.610 -3.070 59.821 1.00 94.56 114 GLN A N 1
ATOM 981 C CA . GLN A 1 114 ? -36.780 -2.001 60.808 1.00 94.56 114 GLN A CA 1
ATOM 982 C C . GLN A 1 114 ? -38.255 -1.672 61.069 1.00 94.56 114 GLN A C 1
ATOM 984 O O . GLN A 1 114 ? -38.623 -1.432 62.223 1.00 94.56 114 GLN A O 1
ATOM 989 N N . ARG A 1 115 ? -39.108 -1.658 60.035 1.00 96.12 115 ARG A N 1
ATOM 990 C CA . ARG A 1 115 ? -40.557 -1.441 60.197 1.00 96.12 115 ARG A CA 1
ATOM 991 C C . ARG A 1 115 ? -41.199 -2.550 61.026 1.00 96.12 115 ARG A C 1
ATOM 993 O O . ARG A 1 115 ? -41.856 -2.237 62.018 1.00 96.12 115 ARG A O 1
ATOM 1000 N N . LEU A 1 116 ? -40.936 -3.813 60.686 1.00 94.19 116 LEU A N 1
ATOM 1001 C CA . LEU A 1 116 ? -41.428 -4.978 61.429 1.00 94.19 116 LEU A CA 1
ATOM 1002 C C . LEU A 1 116 ? -40.968 -4.954 62.889 1.00 94.19 116 LEU A C 1
ATOM 1004 O O . LEU A 1 116 ? -41.778 -5.162 63.791 1.00 94.19 116 LEU A O 1
ATOM 1008 N N . LYS A 1 117 ? -39.696 -4.618 63.145 1.00 95.12 117 LYS A N 1
ATOM 1009 C CA . LYS A 1 117 ? -39.173 -4.481 64.511 1.00 95.12 117 LYS A CA 1
ATOM 1010 C C . LYS A 1 117 ? -39.914 -3.400 65.303 1.00 95.12 117 LYS A C 1
ATOM 1012 O O . LYS A 1 117 ? -40.329 -3.647 66.433 1.00 95.12 117 LYS A O 1
ATOM 1017 N N . LYS A 1 118 ? -40.136 -2.219 64.711 1.00 95.06 118 LYS A N 1
ATOM 1018 C CA . LYS A 1 118 ? -40.904 -1.132 65.348 1.00 95.06 118 LYS A CA 1
ATOM 1019 C C . LYS A 1 118 ? -42.352 -1.540 65.623 1.00 95.06 118 LYS A C 1
ATOM 1021 O O . LYS A 1 118 ? -42.905 -1.148 66.648 1.00 95.06 118 LYS A O 1
ATOM 1026 N N . GLU A 1 119 ? -42.978 -2.297 64.725 1.00 94.00 119 GLU A N 1
ATOM 1027 C CA . GLU A 1 119 ? -44.340 -2.794 64.918 1.00 94.00 119 GLU A CA 1
ATOM 1028 C C . GLU A 1 119 ? -44.412 -3.834 66.044 1.00 94.00 119 GLU A C 1
ATOM 1030 O O . GLU A 1 119 ? -45.260 -3.714 66.928 1.00 94.00 119 GLU A O 1
ATOM 1035 N N . GLN A 1 120 ? -43.483 -4.794 66.081 1.00 92.06 120 GLN A N 1
ATOM 1036 C CA . GLN A 1 120 ? -43.385 -5.764 67.174 1.00 92.06 120 GLN A CA 1
ATOM 1037 C C . GLN A 1 120 ? -43.139 -5.081 68.522 1.00 92.06 120 GLN A C 1
ATOM 1039 O O . GLN A 1 120 ? -43.833 -5.381 69.490 1.00 92.06 120 GLN A O 1
ATOM 1044 N N . GLU A 1 121 ? -42.225 -4.109 68.596 1.00 93.25 121 GLU A N 1
ATOM 1045 C CA . GLU A 1 121 ? -41.987 -3.341 69.825 1.00 93.25 121 GLU A CA 1
ATOM 1046 C C . GLU A 1 121 ? -43.244 -2.594 70.300 1.00 93.25 121 GLU A C 1
ATOM 1048 O O . GLU A 1 121 ? -43.491 -2.509 71.506 1.00 93.25 121 GLU A O 1
ATOM 1053 N N . LYS A 1 122 ? -44.054 -2.056 69.377 1.00 92.88 122 LYS A N 1
ATOM 1054 C CA . LYS A 1 122 ? -45.344 -1.434 69.715 1.00 92.88 122 LYS A CA 1
ATOM 1055 C C . LYS A 1 122 ? -46.333 -2.465 70.258 1.00 92.88 122 LYS A C 1
ATOM 1057 O O . LYS A 1 122 ? -46.878 -2.230 71.335 1.00 92.88 122 LYS A O 1
ATOM 1062 N N . ARG A 1 123 ? -46.504 -3.605 69.576 1.00 90.56 123 ARG A N 1
ATOM 1063 C CA . ARG A 1 123 ? -47.395 -4.694 70.014 1.00 90.56 123 ARG A CA 1
ATOM 1064 C C . ARG A 1 123 ? -47.013 -5.207 71.402 1.00 90.56 123 ARG A C 1
ATOM 1066 O O . ARG A 1 123 ? -47.863 -5.255 72.281 1.00 90.56 123 ARG A O 1
ATOM 1073 N N . VAL A 1 124 ? -45.727 -5.468 71.648 1.00 91.75 124 VAL A N 1
ATOM 1074 C CA . VAL A 1 124 ? -45.226 -5.908 72.963 1.00 91.75 124 VAL A CA 1
ATOM 1075 C C . VAL A 1 124 ? -45.495 -4.856 74.044 1.00 91.75 124 VAL A C 1
ATOM 1077 O O . VAL A 1 124 ? -45.944 -5.195 75.137 1.00 91.75 124 VAL A O 1
ATOM 1080 N N . LYS A 1 125 ? -45.277 -3.563 73.761 1.00 88.94 125 LYS A N 1
ATOM 1081 C CA . LYS A 1 125 ? -45.602 -2.479 74.710 1.00 88.94 125 LYS A CA 1
ATOM 1082 C C . LYS A 1 125 ? -47.102 -2.399 75.005 1.00 88.94 125 LYS A C 1
ATOM 1084 O O . LYS A 1 125 ? -47.481 -2.123 76.14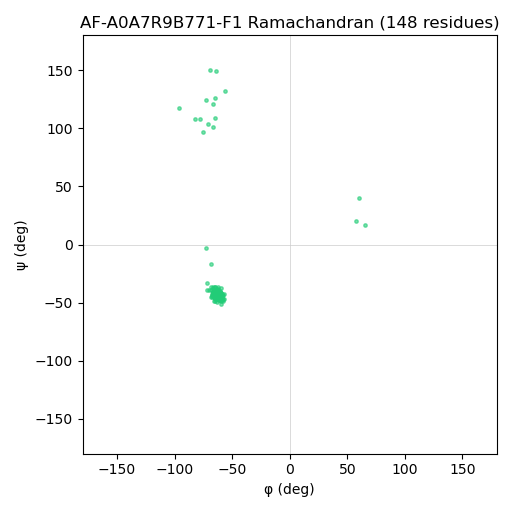3 1.00 88.94 125 LYS A O 1
ATOM 1089 N N . GLU A 1 126 ? -47.956 -2.594 74.005 1.00 87.62 126 GLU A N 1
ATOM 1090 C CA . GLU A 1 126 ? -49.415 -2.621 74.166 1.00 87.62 126 GLU A CA 1
ATOM 1091 C C . GLU A 1 126 ? -49.877 -3.836 74.979 1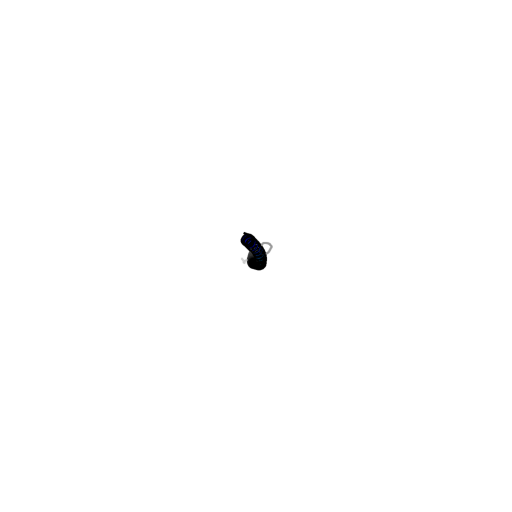.00 87.62 126 GLU A C 1
ATOM 1093 O O . GLU A 1 126 ? -50.636 -3.676 75.937 1.00 87.62 126 GLU A O 1
ATOM 1098 N N . GLU A 1 127 ? -49.354 -5.027 74.683 1.00 86.94 127 GLU A N 1
ATOM 1099 C CA . GLU A 1 127 ? -49.596 -6.244 75.463 1.00 86.94 127 GLU A CA 1
ATOM 1100 C C . GLU A 1 127 ? -49.139 -6.080 76.915 1.00 86.94 127 GLU A C 1
ATOM 1102 O O . GLU A 1 127 ? -49.902 -6.358 77.842 1.00 86.94 127 GLU A O 1
ATOM 1107 N N . GLN A 1 128 ? -47.943 -5.529 77.141 1.00 83.75 128 GLN A N 1
ATOM 1108 C CA . GLN A 1 128 ? -47.433 -5.259 78.483 1.00 83.75 128 GLN A CA 1
ATOM 1109 C C . GLN A 1 128 ? -48.331 -4.270 79.243 1.00 83.75 128 GLN A C 1
ATOM 1111 O O . GLN A 1 128 ? -48.600 -4.469 80.428 1.00 83.75 128 GLN A O 1
ATOM 1116 N N . LYS A 1 129 ? -48.841 -3.217 78.586 1.00 84.19 129 LYS A N 1
ATOM 1117 C CA . LYS A 1 129 ? -49.812 -2.285 79.195 1.00 84.19 129 LYS A CA 1
ATOM 1118 C C . LYS A 1 129 ? -51.110 -2.991 79.586 1.00 84.19 129 LYS A C 1
ATOM 1120 O O . LYS A 1 129 ? -51.635 -2.707 80.664 1.00 84.19 129 LYS A O 1
ATOM 1125 N N . LYS A 1 130 ? -51.596 -3.910 78.744 1.00 81.06 130 LYS A N 1
ATOM 1126 C CA . LYS A 1 130 ? -52.796 -4.715 79.001 1.00 81.06 130 LYS A CA 1
ATOM 1127 C C . LYS A 1 130 ? -52.600 -5.648 80.201 1.00 81.06 130 LYS A C 1
ATOM 1129 O O . LYS A 1 130 ? -53.454 -5.669 81.083 1.00 81.06 130 LYS A O 1
ATOM 1134 N N . ILE A 1 131 ? -51.457 -6.335 80.287 1.00 80.00 131 ILE A N 1
ATOM 1135 C CA . ILE A 1 131 ? -51.094 -7.218 81.414 1.00 80.00 131 ILE A CA 1
ATOM 1136 C C . ILE A 1 131 ? -50.940 -6.422 82.717 1.00 80.00 131 ILE A C 1
ATOM 1138 O O . ILE A 1 131 ? -51.484 -6.807 83.749 1.00 80.00 131 ILE A O 1
ATOM 1142 N N . LEU A 1 132 ? -50.245 -5.280 82.671 1.00 79.00 132 LEU A N 1
ATOM 1143 C CA . LEU A 1 132 ? -50.041 -4.405 83.833 1.00 79.00 132 LEU A CA 1
ATOM 1144 C C . LEU A 1 132 ? -51.305 -3.624 84.242 1.00 79.00 132 LEU A C 1
ATOM 1146 O O . LEU A 1 132 ? -51.258 -2.869 85.211 1.00 79.00 132 LEU A O 1
ATOM 1150 N N . GLY A 1 133 ? -52.421 -3.751 83.511 1.00 69.44 133 GLY A N 1
ATOM 1151 C CA . GLY A 1 133 ? -53.688 -3.081 83.822 1.00 69.44 133 GLY A CA 1
ATOM 1152 C C . GLY A 1 133 ? -53.650 -1.551 83.715 1.00 69.44 133 GLY A C 1
ATOM 1153 O O . GLY A 1 133 ? -54.542 -0.879 84.234 1.00 69.44 133 GLY A O 1
ATOM 1154 N N . LYS A 1 134 ? -52.639 -0.983 83.045 1.00 70.19 134 LYS A N 1
ATOM 1155 C CA . LYS A 1 134 ? -52.533 0.466 82.816 1.00 70.19 134 LYS A CA 1
ATOM 1156 C C . LYS A 1 134 ? -53.625 0.910 81.825 1.00 70.19 134 LYS A C 1
ATOM 1158 O O . LYS A 1 134 ? -54.050 0.131 80.973 1.00 70.19 134 LYS A O 1
ATOM 1163 N N . ASN A 1 135 ? -54.092 2.156 81.939 1.00 64.25 135 ASN A N 1
ATOM 1164 C CA . ASN A 1 135 ? -55.170 2.739 81.115 1.00 64.25 135 ASN A CA 1
ATOM 1165 C C . ASN A 1 135 ? -56.535 2.018 81.198 1.00 64.25 135 ASN A C 1
ATOM 1167 O O . ASN A 1 135 ? -57.199 1.859 80.181 1.00 64.25 135 ASN A O 1
ATOM 1171 N N . ASN A 1 136 ? -56.969 1.569 82.384 1.00 64.44 136 ASN A N 1
ATOM 1172 C CA . ASN A 1 136 ? -58.259 0.873 82.581 1.00 64.44 136 ASN A CA 1
ATOM 1173 C C . ASN A 1 136 ? -58.442 -0.405 81.730 1.00 64.44 136 ASN A C 1
ATOM 1175 O O . ASN A 1 136 ? -59.561 -0.883 81.562 1.00 64.44 136 ASN A O 1
ATOM 1179 N N . SER A 1 137 ? -57.351 -0.999 81.231 1.00 65.25 137 SER A N 1
ATOM 1180 C CA . SER A 1 137 ? -57.390 -2.195 80.372 1.00 65.25 137 SER A CA 1
ATOM 1181 C C . SER A 1 137 ? -57.863 -3.461 81.099 1.00 65.25 137 SER A C 1
ATOM 1183 O O . SER A 1 137 ? -58.212 -4.451 80.456 1.00 65.25 137 SER A O 1
ATOM 1185 N N . ARG A 1 138 ? -57.854 -3.454 82.440 1.00 65.38 138 ARG A N 1
ATOM 1186 C CA . ARG A 1 138 ? -58.339 -4.554 83.278 1.00 65.38 138 ARG A CA 1
ATOM 1187 C C . ARG A 1 138 ? -59.784 -4.261 83.710 1.00 65.38 138 ARG A C 1
ATOM 1189 O O . ARG A 1 138 ? -59.988 -3.281 84.430 1.00 65.38 138 ARG A O 1
ATOM 1196 N N . PRO A 1 139 ? -60.774 -5.088 83.324 1.00 68.69 139 PRO A N 1
ATOM 1197 C CA . PRO A 1 139 ? -62.152 -4.927 83.777 1.00 68.69 139 PRO A CA 1
ATOM 1198 C C . PRO A 1 139 ? -62.204 -4.932 85.306 1.00 68.69 139 PRO A C 1
ATOM 1200 O O . PRO A 1 139 ? -61.590 -5.795 85.943 1.00 68.69 139 PRO A O 1
ATOM 1203 N N . LYS A 1 140 ? -62.916 -3.972 85.910 1.00 67.44 140 LYS A N 1
ATOM 1204 C CA . LYS A 1 140 ? -63.137 -3.974 87.359 1.00 67.44 140 LYS A CA 1
ATOM 1205 C C . LYS A 1 140 ? -64.014 -5.175 87.714 1.00 67.44 140 LYS A C 1
ATOM 1207 O O . LYS A 1 140 ? -65.224 -5.139 87.527 1.00 67.44 140 LYS A O 1
ATOM 1212 N N . LEU A 1 141 ? -63.392 -6.238 88.216 1.00 65.19 141 LEU A N 1
ATOM 1213 C CA . LEU A 1 141 ? -64.093 -7.352 88.843 1.00 65.19 141 LEU A CA 1
ATOM 1214 C C . LEU A 1 141 ? -64.640 -6.872 90.191 1.00 65.19 141 LEU A C 1
ATOM 1216 O O . LEU A 1 141 ? -63.891 -6.714 91.153 1.00 65.19 141 LEU A O 1
ATOM 1220 N N . SER A 1 142 ? -65.943 -6.608 90.252 1.00 64.62 142 SER A N 1
ATOM 1221 C CA . SER A 1 142 ? -66.658 -6.416 91.511 1.00 64.62 142 S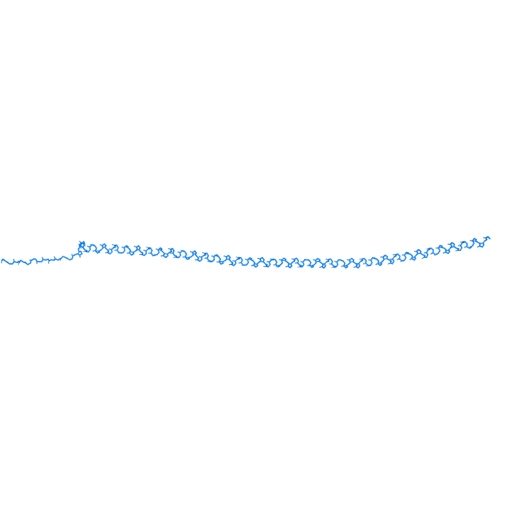ER A CA 1
ATOM 1222 C C . SER A 1 142 ? -66.862 -7.782 92.167 1.00 64.62 142 SER A C 1
ATOM 1224 O O . SER A 1 142 ? -67.788 -8.513 91.819 1.00 64.62 142 SER A O 1
ATOM 1226 N N . PHE A 1 143 ? -65.986 -8.152 93.099 1.00 64.06 143 PHE A N 1
ATOM 1227 C CA . PHE A 1 143 ? -66.226 -9.302 93.966 1.00 64.06 143 PHE A CA 1
ATOM 1228 C C . PHE A 1 143 ? -67.137 -8.872 95.118 1.00 64.06 143 PHE A C 1
ATOM 1230 O O . PHE A 1 143 ? -66.711 -8.156 96.020 1.00 64.06 143 PHE A O 1
ATOM 1237 N N . SER A 1 144 ? -68.396 -9.310 95.099 1.00 60.91 144 SER A N 1
ATOM 1238 C CA . SER A 1 144 ? -69.239 -9.292 96.293 1.00 60.91 144 SER A CA 1
ATOM 1239 C C . SER A 1 144 ? -68.836 -10.471 97.181 1.00 60.91 144 SER A C 1
ATOM 1241 O O . SER A 1 144 ? -69.112 -11.625 96.840 1.00 60.91 144 SER A O 1
ATOM 1243 N N . LEU A 1 145 ? -68.180 -10.201 98.310 1.00 63.06 145 LEU A N 1
ATOM 1244 C CA . LEU A 1 145 ? -68.021 -11.193 99.373 1.00 63.06 145 LEU A CA 1
ATOM 1245 C C . LEU A 1 145 ? -69.414 -11.495 99.932 1.00 63.06 145 LEU A C 1
ATOM 1247 O O . LEU A 1 145 ? -70.033 -10.642 100.566 1.00 63.06 145 LEU A O 1
ATOM 1251 N N . LYS A 1 146 ? -69.933 -12.696 99.654 1.00 62.19 146 LYS A N 1
ATOM 1252 C CA . LYS A 1 146 ? -71.115 -13.196 100.358 1.00 62.19 146 LYS A CA 1
ATOM 1253 C C . LYS A 1 146 ? -70.726 -13.373 101.833 1.00 62.19 146 LYS A C 1
ATOM 1255 O O . LYS A 1 146 ? -69.725 -14.046 102.084 1.00 62.19 146 LYS A O 1
ATOM 1260 N N . PRO A 1 147 ? -71.463 -12.789 102.791 1.00 59.00 147 PRO A N 1
ATOM 1261 C CA . PRO A 1 147 ? -71.188 -13.013 104.201 1.00 59.00 147 PRO A CA 1
ATOM 1262 C C . PRO A 1 147 ? -71.484 -14.482 104.517 1.00 59.00 147 PRO A C 1
ATOM 1264 O O . PRO A 1 147 ? -72.594 -14.959 104.277 1.00 59.00 147 PRO A O 1
ATOM 1267 N N . ALA A 1 148 ? -70.480 -15.212 105.002 1.00 56.84 148 ALA A N 1
ATOM 1268 C CA . ALA A 1 148 ? -70.716 -16.514 105.603 1.00 56.84 148 ALA A CA 1
ATOM 1269 C C . ALA A 1 148 ? -71.369 -16.284 106.971 1.00 56.84 148 ALA A C 1
ATOM 1271 O O . ALA A 1 148 ? -70.883 -15.500 107.785 1.00 56.84 148 ALA A O 1
ATOM 1272 N N . VAL A 1 149 ? -72.531 -16.909 107.118 1.00 57.53 149 VAL A N 1
ATOM 1273 C CA . VAL A 1 149 ? -73.458 -16.853 108.247 1.00 57.53 149 VAL A CA 1
ATOM 1274 C C . VAL A 1 149 ? -72.801 -17.439 109.503 1.00 57.53 149 VAL A C 1
ATOM 1276 O O . VAL A 1 149 ? -71.925 -18.295 109.392 1.00 57.53 149 VAL A O 1
ATOM 1279 N N . SER A 1 150 ? -73.220 -16.897 110.650 1.00 49.16 150 SER A N 1
ATOM 1280 C CA . SER A 1 150 ? -72.728 -17.134 112.013 1.00 49.16 150 SER A CA 1
ATOM 1281 C C . SER A 1 150 ? -72.622 -18.592 112.448 1.00 49.16 150 SER A C 1
ATOM 1283 O O . SER A 1 150 ? -73.398 -19.431 111.940 1.00 49.16 150 SER A O 1
#

Mean predicted aligned error: 13.04 Å

Organism: Timema shepardi (NCBI:txid629360)

Sequence (150 aa):
MVEEETAKRIEELVKKRVEEELEKRKEEIEAEVLRRVEEAKKIMEHQMMEEMERRRQLQLEEEKKREEEERKKREELEAIMAENNRKIEEAQKKLAEERLAMVEEQRKMEEERQRLKKEQEKRVKEEQKKILGKNNSRPKLSFSLKPAVS

pLDDT: mean 90.61, std 11.84, range [49.16, 98.31]